Protein AF-A0A661NI11-F1 (afdb_monomer_lite)

pLDDT: mean 79.51, std 11.57, range [39.72, 95.5]

Radius of gyration: 34.15 Å; chains: 1; bounding box: 56×24×124 Å

Sequence (179 aa):
FARHGADPEDRAFLAAALEARLGRAADGLAARLMPRVRALLAEGAELIGVERSELQRRVRAAVMEPLSLYVGYQRGVLHGGALRRFFENVLPSVELEVEKLAQALRTVRVDPVAELRSALEDSLRELLATFDEERSQNAIEARAALESTASTVFGPLRALRAVLAEAVPVPVVVGPPIA

Structure (mmCIF, N/CA/C/O backbone):
data_AF-A0A661NI11-F1
#
_entry.id   AF-A0A661NI11-F1
#
loop_
_atom_site.group_PDB
_atom_site.id
_atom_site.type_symbol
_atom_site.label_atom_id
_atom_site.label_alt_id
_atom_site.label_comp_id
_atom_site.label_asym_id
_atom_site.label_entity_id
_atom_site.label_seq_id
_atom_site.pdbx_PDB_ins_code
_atom_site.Cartn_x
_atom_site.Cartn_y
_atom_site.Cartn_z
_atom_site.occupancy
_atom_site.B_iso_or_equiv
_atom_site.auth_seq_id
_atom_site.auth_comp_id
_atom_site.auth_asym_id
_atom_site.auth_atom_id
_atom_site.pdbx_PDB_model_num
ATOM 1 N N . PHE A 1 1 ? 18.672 0.165 -37.526 1.00 46.72 1 PHE A N 1
ATOM 2 C CA . PHE A 1 1 ? 18.938 0.562 -36.127 1.00 46.72 1 PHE A CA 1
ATOM 3 C C . PHE A 1 1 ? 20.372 1.049 -35.879 1.00 46.72 1 PHE A C 1
ATOM 5 O O . PHE A 1 1 ? 20.513 2.093 -35.272 1.00 46.72 1 PHE A O 1
ATOM 12 N N . ALA A 1 2 ? 21.437 0.414 -36.393 1.00 39.72 2 ALA A N 1
ATOM 13 C CA . ALA A 1 2 ? 22.830 0.783 -36.054 1.00 39.72 2 ALA A CA 1
ATOM 14 C C . ALA A 1 2 ? 23.438 2.046 -36.733 1.00 39.72 2 ALA A C 1
ATOM 16 O O . ALA A 1 2 ? 24.606 2.347 -36.513 1.00 39.72 2 ALA A O 1
ATOM 17 N N . ARG A 1 3 ? 22.694 2.793 -37.567 1.00 45.75 3 ARG A N 1
ATOM 18 C CA . ARG A 1 3 ? 23.175 4.039 -38.222 1.00 45.75 3 ARG A CA 1
ATOM 19 C C . ARG A 1 3 ? 22.280 5.265 -38.011 1.00 45.75 3 ARG A C 1
ATOM 21 O O . ARG A 1 3 ? 22.632 6.351 -38.458 1.00 45.75 3 ARG A O 1
ATOM 28 N N . HIS A 1 4 ? 21.153 5.109 -37.324 1.00 47.47 4 HIS A N 1
ATOM 29 C CA . HIS A 1 4 ? 20.241 6.205 -37.017 1.00 47.47 4 HIS A CA 1
ATOM 30 C C . HIS A 1 4 ? 20.275 6.407 -35.508 1.00 47.47 4 HIS A C 1
ATOM 32 O O . HIS A 1 4 ? 19.886 5.511 -34.761 1.00 47.47 4 HIS A O 1
ATOM 38 N N . GLY A 1 5 ? 20.815 7.545 -35.064 1.00 52.06 5 GLY A N 1
ATOM 39 C CA . GLY A 1 5 ? 20.662 7.978 -33.679 1.00 52.06 5 GLY A CA 1
ATOM 40 C C . GLY A 1 5 ? 19.179 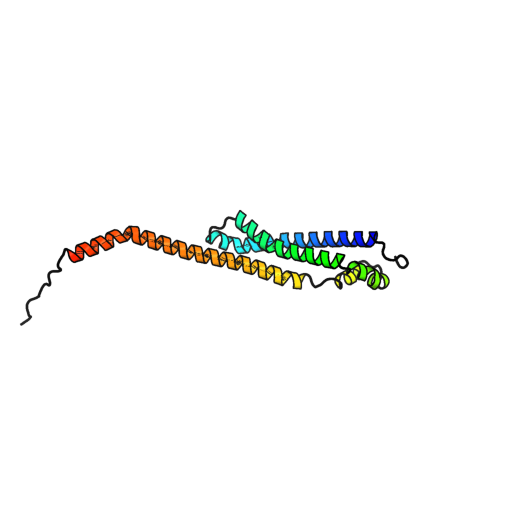7.937 -33.326 1.00 52.06 5 GLY A C 1
ATOM 41 O O . GLY A 1 5 ? 18.355 8.321 -34.150 1.00 52.06 5 GLY A O 1
ATOM 42 N N . ALA A 1 6 ? 18.864 7.390 -32.155 1.00 58.00 6 ALA A N 1
ATOM 43 C CA . ALA A 1 6 ? 17.502 7.085 -31.746 1.00 58.00 6 ALA A CA 1
ATOM 44 C C . ALA A 1 6 ? 16.548 8.247 -32.014 1.00 58.00 6 ALA A C 1
ATOM 46 O O . ALA A 1 6 ? 16.671 9.316 -31.399 1.00 58.00 6 ALA A O 1
ATOM 47 N N . ASP A 1 7 ? 15.608 8.011 -32.925 1.00 74.12 7 ASP A N 1
ATOM 48 C CA . ASP A 1 7 ? 14.568 8.967 -33.244 1.00 74.12 7 ASP A CA 1
ATOM 49 C C . ASP A 1 7 ? 13.863 9.367 -31.929 1.00 74.12 7 ASP A C 1
ATOM 51 O O . ASP A 1 7 ? 13.601 8.510 -31.069 1.00 74.12 7 ASP A O 1
ATOM 55 N N . PRO A 1 8 ? 13.632 10.666 -31.667 1.00 77.44 8 PRO A N 1
ATOM 56 C CA . PRO A 1 8 ? 12.716 11.100 -30.618 1.00 77.44 8 PRO A CA 1
ATOM 57 C C . PRO A 1 8 ? 11.418 10.276 -30.552 1.00 77.44 8 PRO A C 1
ATOM 59 O O . PRO A 1 8 ? 10.961 9.982 -29.445 1.00 77.44 8 PRO A O 1
ATOM 62 N N . GLU A 1 9 ? 10.876 9.852 -31.696 1.00 81.88 9 GLU A N 1
ATOM 63 C CA . GLU A 1 9 ? 9.661 9.034 -31.777 1.00 81.88 9 GLU A CA 1
ATOM 64 C C . GLU A 1 9 ? 9.851 7.622 -31.200 1.00 81.88 9 GLU A C 1
ATOM 66 O O . GLU A 1 9 ? 9.042 7.183 -30.381 1.00 81.88 9 GLU A O 1
ATOM 71 N N . ASP A 1 10 ? 10.958 6.941 -31.514 1.00 80.69 10 ASP A N 1
ATOM 72 C CA . ASP A 1 10 ? 11.276 5.610 -30.971 1.00 80.69 10 ASP A CA 1
ATOM 73 C C . ASP A 1 10 ? 11.427 5.643 -29.442 1.00 80.69 10 ASP A C 1
ATOM 75 O O . ASP A 1 10 ? 10.992 4.738 -28.718 1.00 80.69 10 ASP A O 1
ATOM 79 N N . ARG A 1 11 ? 12.028 6.722 -28.927 1.00 80.69 11 ARG A N 1
ATOM 80 C CA . ARG A 1 11 ? 12.188 6.943 -27.483 1.00 80.69 11 ARG A CA 1
ATOM 81 C C . ARG A 1 11 ? 10.850 7.185 -26.800 1.00 80.69 11 ARG A C 1
ATOM 83 O O . ARG A 1 11 ? 10.607 6.609 -25.739 1.00 80.69 11 ARG A O 1
ATOM 90 N N . ALA A 1 12 ? 9.991 8.004 -27.403 1.00 83.31 12 ALA A N 1
ATOM 91 C CA . ALA A 1 12 ? 8.650 8.271 -26.896 1.00 83.31 12 ALA A CA 1
ATOM 92 C C . ALA A 1 12 ? 7.785 7.001 -26.904 1.00 83.31 12 ALA A C 1
ATOM 94 O O . ALA A 1 12 ? 7.112 6.706 -25.914 1.00 83.31 12 ALA A O 1
ATOM 95 N N . PHE A 1 13 ? 7.866 6.204 -27.972 1.00 85.38 13 PHE A N 1
ATOM 96 C CA . PHE A 1 13 ? 7.167 4.928 -28.075 1.00 85.38 13 PHE A CA 1
ATOM 97 C C . PHE A 1 13 ? 7.610 3.946 -26.983 1.00 85.38 13 PHE A C 1
ATOM 99 O O . PHE A 1 13 ? 6.771 3.400 -26.259 1.00 85.38 13 PHE A O 1
ATOM 106 N N . LEU A 1 14 ? 8.923 3.749 -26.808 1.00 83.44 14 LEU A N 1
ATOM 107 C CA . LEU A 1 14 ? 9.435 2.846 -25.778 1.00 83.44 14 LEU A CA 1
ATOM 108 C C . LEU A 1 14 ? 9.076 3.337 -24.369 1.00 83.44 14 LEU A C 1
ATOM 110 O O . LEU A 1 14 ? 8.707 2.522 -23.522 1.00 83.44 14 LEU A O 1
ATOM 114 N N . ALA A 1 15 ? 9.124 4.650 -24.119 1.00 83.62 15 ALA A N 1
ATOM 115 C CA . ALA A 1 15 ? 8.664 5.234 -22.861 1.00 83.62 15 ALA A CA 1
ATOM 116 C C . ALA A 1 15 ? 7.202 4.860 -22.586 1.00 83.62 15 ALA A C 1
ATOM 118 O O . ALA A 1 15 ? 6.915 4.250 -21.557 1.00 83.62 15 ALA A O 1
ATOM 119 N N . ALA A 1 16 ? 6.299 5.127 -23.532 1.00 87.06 16 ALA A N 1
ATOM 120 C CA . ALA A 1 16 ? 4.875 4.830 -23.392 1.00 87.06 16 ALA A CA 1
ATOM 121 C C . ALA A 1 16 ? 4.608 3.331 -23.163 1.00 87.06 16 ALA A C 1
ATOM 123 O O . ALA A 1 16 ? 3.825 2.960 -22.285 1.00 87.06 16 ALA A O 1
ATOM 124 N N . ALA A 1 17 ? 5.298 2.450 -23.893 1.00 86.44 17 ALA A N 1
ATOM 125 C CA . ALA A 1 17 ? 5.163 1.004 -23.725 1.00 86.44 17 ALA A CA 1
ATOM 126 C C . ALA A 1 17 ? 5.620 0.534 -22.331 1.00 86.44 17 ALA A C 1
ATOM 128 O O . ALA A 1 17 ? 4.967 -0.306 -21.698 1.00 86.44 17 ALA A O 1
ATOM 129 N N . LEU A 1 18 ? 6.731 1.082 -21.832 1.00 84.44 18 LEU A N 1
ATOM 130 C CA . LEU A 1 18 ? 7.261 0.766 -20.508 1.00 84.44 18 LEU A CA 1
ATOM 131 C C . LEU A 1 18 ? 6.386 1.327 -19.385 1.00 84.44 18 LEU A C 1
ATOM 133 O O . LEU A 1 18 ? 6.187 0.628 -18.391 1.00 84.44 18 LEU A O 1
ATOM 137 N N . GLU A 1 19 ? 5.832 2.529 -19.546 1.00 86.81 19 GLU A N 1
ATOM 138 C CA . GLU A 1 19 ? 4.857 3.108 -18.617 1.00 86.81 19 GLU A CA 1
ATOM 139 C C . GLU A 1 19 ? 3.582 2.261 -18.548 1.00 86.81 19 GLU A C 1
ATOM 141 O O . GLU A 1 19 ? 3.153 1.874 -17.461 1.00 86.81 19 GLU A O 1
ATOM 146 N N . ALA A 1 20 ? 3.021 1.875 -19.697 1.00 87.38 20 ALA A N 1
ATOM 147 C CA . ALA A 1 20 ? 1.831 1.028 -19.754 1.00 87.38 20 ALA A CA 1
ATOM 148 C C . ALA A 1 20 ? 2.070 -0.360 -19.137 1.00 87.38 20 ALA A C 1
ATOM 150 O O . ALA A 1 20 ? 1.174 -0.966 -18.545 1.00 87.38 20 ALA A O 1
ATOM 151 N N . ARG A 1 21 ? 3.283 -0.905 -19.278 1.00 85.94 21 ARG A N 1
ATOM 152 C CA . ARG A 1 21 ? 3.666 -2.160 -18.622 1.00 85.94 21 ARG A CA 1
ATOM 153 C C . ARG A 1 21 ? 3.826 -1.985 -17.109 1.00 85.94 21 ARG A C 1
ATOM 155 O O . ARG A 1 21 ? 3.396 -2.868 -16.372 1.00 85.94 21 ARG A O 1
ATOM 162 N N . LEU A 1 22 ? 4.429 -0.885 -16.658 1.00 84.38 22 LEU A N 1
ATOM 163 C CA . LEU A 1 22 ? 4.570 -0.551 -15.236 1.00 84.38 22 LEU A CA 1
ATOM 164 C C . LEU A 1 22 ? 3.204 -0.409 -14.561 1.00 84.38 22 LEU A C 1
ATOM 166 O O . LEU A 1 22 ? 2.982 -1.052 -13.539 1.00 84.38 22 LEU A O 1
ATOM 170 N N . GLY A 1 23 ? 2.283 0.342 -15.173 1.00 86.25 23 GLY A N 1
ATOM 171 C CA . GLY A 1 23 ? 0.912 0.488 -14.680 1.00 86.25 23 GLY A CA 1
ATOM 172 C C . GLY A 1 23 ? 0.219 -0.865 -14.523 1.00 86.25 23 GLY A C 1
ATOM 173 O O . GLY A 1 23 ? -0.195 -1.222 -13.428 1.00 86.25 23 GLY A O 1
ATOM 174 N N . ARG A 1 24 ? 0.237 -1.702 -15.571 1.00 87.69 24 ARG A N 1
ATOM 175 C CA . ARG A 1 24 ? -0.351 -3.054 -15.512 1.00 87.69 24 ARG A CA 1
ATOM 176 C C . ARG A 1 24 ? 0.273 -3.950 -14.441 1.00 87.69 24 ARG A C 1
ATOM 178 O O . ARG A 1 24 ? -0.424 -4.763 -13.839 1.00 87.69 24 ARG A O 1
ATOM 185 N N . ALA A 1 25 ? 1.581 -3.844 -14.217 1.00 83.50 25 ALA A N 1
ATOM 186 C CA . ALA A 1 25 ? 2.251 -4.608 -13.170 1.00 83.50 25 ALA A CA 1
ATOM 187 C C . ALA A 1 25 ? 1.825 -4.144 -11.768 1.00 83.50 25 ALA A C 1
ATOM 189 O O . ALA A 1 25 ? 1.569 -4.990 -10.909 1.00 83.50 25 ALA A O 1
ATOM 190 N N . ALA A 1 26 ? 1.708 -2.829 -11.554 1.00 86.00 26 ALA A N 1
ATOM 191 C CA . ALA A 1 26 ? 1.209 -2.250 -10.310 1.00 86.00 26 ALA A CA 1
ATOM 192 C C . ALA A 1 26 ? -0.250 -2.661 -10.052 1.00 86.00 26 ALA A C 1
ATOM 194 O O . ALA A 1 26 ? -0.553 -3.174 -8.975 1.00 86.00 26 ALA A O 1
ATOM 195 N N . ASP A 1 27 ? -1.116 -2.563 -11.062 1.00 89.25 27 ASP A N 1
ATOM 196 C CA . ASP A 1 27 ? -2.517 -2.993 -10.982 1.00 89.25 27 ASP A CA 1
ATOM 197 C C . ASP A 1 27 ? -2.632 -4.489 -10.659 1.00 89.25 27 ASP A C 1
ATOM 199 O O . ASP A 1 27 ? -3.393 -4.896 -9.780 1.00 89.25 27 ASP A O 1
ATOM 203 N N . GLY A 1 28 ? -1.829 -5.328 -11.321 1.00 87.00 28 GLY A N 1
ATOM 204 C CA . GLY A 1 28 ? -1.780 -6.767 -11.056 1.00 87.00 28 GLY A CA 1
ATOM 205 C C . GLY A 1 28 ? -1.244 -7.115 -9.662 1.00 87.00 28 GLY A C 1
ATOM 206 O O . GLY A 1 28 ? -1.601 -8.152 -9.095 1.00 87.00 28 GLY A O 1
ATOM 207 N N . LEU A 1 29 ? -0.388 -6.275 -9.079 1.00 85.88 29 LEU A N 1
ATOM 208 C CA . LEU A 1 29 ? 0.062 -6.441 -7.700 1.00 85.88 29 LEU A CA 1
ATOM 209 C C . LEU A 1 29 ? -1.025 -6.010 -6.709 1.00 85.88 29 LEU A C 1
ATOM 211 O O . LEU A 1 29 ? -1.355 -6.791 -5.815 1.00 85.88 29 LEU A O 1
ATOM 215 N N . ALA A 1 30 ? -1.639 -4.844 -6.916 1.00 88.50 30 ALA A N 1
ATOM 216 C CA . ALA A 1 30 ? -2.778 -4.357 -6.140 1.00 88.50 30 ALA A CA 1
ATOM 217 C C . ALA A 1 30 ? -3.918 -5.385 -6.100 1.00 88.50 30 ALA A C 1
ATOM 219 O O . ALA A 1 30 ? -4.377 -5.762 -5.019 1.00 88.50 30 ALA A O 1
ATOM 220 N N . ALA A 1 31 ? -4.306 -5.918 -7.262 1.00 90.44 31 ALA A N 1
ATOM 221 C CA . ALA A 1 31 ? -5.365 -6.916 -7.390 1.00 90.44 31 ALA A CA 1
ATOM 222 C C . ALA A 1 31 ? -5.085 -8.206 -6.598 1.00 90.44 31 ALA A C 1
ATOM 224 O O . ALA A 1 31 ? -6.022 -8.874 -6.164 1.00 90.44 31 ALA A O 1
ATOM 225 N N . ARG A 1 32 ? -3.810 -8.558 -6.378 1.00 90.56 32 ARG A N 1
ATOM 226 C CA . ARG A 1 32 ? -3.410 -9.724 -5.572 1.00 90.56 32 ARG A CA 1
ATOM 227 C C . ARG A 1 32 ? -3.284 -9.406 -4.083 1.00 90.56 32 ARG A C 1
ATOM 229 O O . ARG A 1 32 ? -3.650 -10.244 -3.262 1.00 90.56 32 ARG A O 1
ATOM 236 N N . LEU A 1 33 ? -2.752 -8.236 -3.728 1.00 86.94 33 LEU A N 1
ATOM 237 C CA . LEU A 1 33 ? -2.487 -7.856 -2.337 1.00 86.94 33 LEU A CA 1
ATOM 238 C C . LEU A 1 33 ? -3.754 -7.436 -1.594 1.00 86.94 33 LEU A C 1
ATOM 240 O O . LEU A 1 33 ? -4.014 -7.949 -0.509 1.00 86.94 33 LEU A O 1
ATOM 244 N N . MET A 1 34 ? -4.575 -6.567 -2.184 1.00 90.88 34 MET A N 1
ATOM 245 C CA . MET A 1 34 ? -5.778 -6.037 -1.534 1.00 90.88 34 MET A CA 1
ATOM 246 C C . MET A 1 34 ? -6.723 -7.115 -0.981 1.00 90.88 34 MET A C 1
ATOM 248 O O . MET A 1 34 ? -7.095 -7.012 0.189 1.00 90.88 34 MET A O 1
ATOM 252 N N . PRO A 1 35 ? -7.126 -8.159 -1.740 1.00 90.50 35 PRO A N 1
ATOM 253 C CA . PRO A 1 35 ? -8.020 -9.177 -1.196 1.00 90.50 35 PRO A CA 1
ATOM 254 C C . PRO A 1 35 ? -7.378 -9.975 -0.057 1.00 90.50 35 PRO A C 1
ATOM 256 O O . PRO A 1 35 ? -8.093 -10.356 0.865 1.00 90.50 35 PRO A O 1
ATOM 259 N N . ARG A 1 36 ? -6.055 -10.193 -0.090 1.00 87.94 36 ARG A N 1
ATOM 260 C CA . ARG A 1 36 ? -5.322 -10.901 0.971 1.00 87.94 36 ARG A CA 1
ATOM 261 C C . ARG A 1 36 ? -5.259 -10.078 2.251 1.00 87.94 36 ARG A C 1
ATOM 263 O O . ARG A 1 36 ? -5.644 -10.578 3.298 1.00 87.94 36 ARG A O 1
ATOM 270 N N . VAL A 1 37 ? -4.843 -8.816 2.152 1.00 86.12 37 VAL A N 1
ATOM 271 C CA . VAL A 1 37 ? -4.783 -7.896 3.299 1.00 86.12 37 VAL A CA 1
ATOM 272 C C . VAL A 1 37 ? -6.173 -7.724 3.904 1.00 86.12 37 VAL A C 1
ATOM 274 O O . VAL A 1 37 ? -6.346 -7.877 5.106 1.00 86.12 37 VAL A O 1
ATOM 277 N N . ARG A 1 38 ? -7.198 -7.511 3.072 1.00 90.19 38 ARG A N 1
ATOM 278 C CA . ARG A 1 38 ? -8.582 -7.409 3.546 1.00 90.19 38 ARG A CA 1
ATOM 279 C C . ARG A 1 38 ? -9.042 -8.668 4.279 1.00 90.19 38 ARG A C 1
ATOM 281 O O . ARG A 1 38 ? -9.718 -8.544 5.287 1.00 90.19 38 ARG A O 1
ATOM 288 N N . ALA A 1 39 ? -8.719 -9.857 3.768 1.00 84.75 39 ALA A N 1
ATOM 289 C CA . ALA A 1 39 ? -9.097 -11.108 4.422 1.00 84.75 39 ALA A CA 1
ATOM 290 C C . ALA A 1 39 ? -8.419 -11.266 5.791 1.00 84.75 39 ALA A C 1
ATOM 292 O O . ALA A 1 39 ? -9.078 -11.682 6.735 1.00 84.75 39 ALA A O 1
ATOM 293 N N . LEU A 1 40 ? -7.143 -10.882 5.908 1.00 87.81 40 LEU A N 1
ATOM 294 C CA . LEU A 1 40 ? -6.401 -10.923 7.172 1.00 87.81 40 LEU A CA 1
ATOM 295 C C . LEU A 1 40 ? -6.948 -9.941 8.216 1.00 87.81 40 LEU A C 1
ATOM 297 O O . LEU A 1 40 ? -6.928 -10.241 9.402 1.00 87.81 40 LEU A O 1
ATOM 301 N N . LEU A 1 41 ? -7.437 -8.780 7.777 1.00 87.12 41 LEU A N 1
ATOM 302 C CA . LEU A 1 41 ? -7.941 -7.730 8.666 1.00 87.12 41 LEU A CA 1
ATOM 303 C C . LEU A 1 41 ? -9.445 -7.829 8.955 1.00 87.12 41 LEU A C 1
ATOM 305 O O . LEU A 1 41 ? -9.939 -7.087 9.795 1.00 87.12 41 LEU A O 1
ATOM 309 N N . ALA A 1 42 ? -10.183 -8.704 8.264 1.00 85.81 42 ALA A N 1
ATOM 310 C CA . ALA A 1 42 ? -11.646 -8.732 8.315 1.00 85.81 42 ALA A CA 1
ATOM 311 C C . ALA A 1 42 ? -12.192 -8.979 9.728 1.00 85.81 42 ALA A C 1
ATOM 313 O O . ALA A 1 42 ? -13.042 -8.224 10.188 1.00 85.81 42 ALA A O 1
ATOM 314 N N . GLU A 1 43 ? -11.673 -9.997 10.415 1.00 82.19 43 GLU A N 1
ATOM 315 C CA . GLU A 1 43 ? -12.106 -10.355 11.771 1.00 82.19 43 GLU A CA 1
ATOM 316 C C . GLU A 1 43 ? -11.757 -9.251 12.779 1.00 82.19 43 GLU A C 1
ATOM 318 O O . GLU A 1 43 ? -12.597 -8.831 13.571 1.00 82.19 43 GLU A O 1
ATOM 323 N N . GLY A 1 44 ? -10.534 -8.714 12.703 1.00 82.19 44 GLY A N 1
ATOM 324 C CA . GLY A 1 44 ? -10.097 -7.616 13.567 1.00 82.19 44 GLY A CA 1
ATOM 325 C C . GLY A 1 44 ? -10.936 -6.353 13.381 1.00 82.19 44 GLY A C 1
ATOM 326 O O . GLY A 1 44 ? -11.326 -5.740 14.370 1.00 82.19 44 GLY A O 1
ATOM 327 N N . ALA A 1 45 ? -11.261 -6.008 12.132 1.00 87.00 45 ALA A N 1
ATOM 328 C CA . ALA A 1 45 ? -12.110 -4.872 11.788 1.00 87.00 45 ALA A CA 1
ATOM 329 C C . ALA A 1 45 ? -13.550 -5.039 12.302 1.00 87.00 45 ALA A C 1
ATOM 331 O O . ALA A 1 45 ? -14.132 -4.086 12.815 1.00 87.00 45 ALA A O 1
ATOM 332 N N . GLU A 1 46 ? -14.115 -6.246 12.217 1.00 87.31 46 GLU A N 1
ATOM 333 C CA . GLU A 1 46 ? -15.455 -6.537 12.737 1.00 87.31 46 GLU A CA 1
ATOM 334 C C . GLU A 1 46 ? -15.522 -6.358 14.261 1.00 87.31 46 GLU A C 1
ATOM 336 O O . GLU A 1 46 ? -16.446 -5.721 14.768 1.00 87.31 46 GLU A O 1
ATOM 341 N N . LEU A 1 47 ? -14.502 -6.823 14.991 1.00 82.81 47 LEU A N 1
ATOM 342 C CA . LEU A 1 47 ? -14.423 -6.699 16.453 1.00 82.81 47 LEU A CA 1
ATOM 343 C C . LEU A 1 47 ? -14.394 -5.249 16.956 1.00 82.81 47 LEU A C 1
ATOM 345 O O . LEU A 1 47 ? -14.788 -4.987 18.091 1.00 82.81 47 LEU A O 1
ATOM 349 N N . ILE A 1 48 ? -13.919 -4.315 16.134 1.00 85.88 48 ILE A N 1
ATOM 350 C CA . ILE A 1 48 ? -13.856 -2.881 16.454 1.00 85.88 48 ILE A CA 1
ATOM 351 C C . ILE A 1 48 ? -14.959 -2.069 15.761 1.00 85.88 48 ILE A C 1
ATOM 353 O O . ILE A 1 48 ? -14.934 -0.843 15.809 1.00 85.88 48 ILE A O 1
ATOM 357 N N . GLY A 1 49 ? -15.930 -2.735 15.126 1.00 86.69 49 GLY A N 1
ATOM 358 C CA . GLY A 1 49 ? -17.085 -2.086 14.501 1.00 86.69 49 GLY A CA 1
ATOM 359 C C . GLY A 1 49 ? -16.786 -1.367 13.183 1.00 86.69 49 GLY A C 1
ATOM 360 O O . GLY A 1 49 ? -17.561 -0.507 12.768 1.00 86.69 49 GLY A O 1
ATOM 361 N N . VAL A 1 50 ? -15.682 -1.692 12.507 1.00 88.88 50 VAL A N 1
ATOM 362 C CA . VAL A 1 50 ? -15.335 -1.096 11.212 1.00 88.88 50 VAL A CA 1
ATOM 363 C C . VAL A 1 50 ? -16.096 -1.803 10.094 1.00 88.88 50 VAL A C 1
ATOM 365 O O . VAL A 1 50 ? -15.944 -3.003 9.860 1.00 88.88 50 VAL A O 1
ATOM 368 N N . GLU A 1 51 ? -16.899 -1.039 9.353 1.00 93.00 51 GLU A N 1
ATOM 369 C CA . GLU A 1 51 ? -17.657 -1.574 8.225 1.00 93.00 51 GLU A CA 1
ATOM 370 C C . GLU A 1 51 ? -16.754 -2.095 7.098 1.00 93.00 51 GLU A C 1
ATOM 372 O O . GLU A 1 51 ? -15.674 -1.576 6.806 1.00 93.00 51 GLU A O 1
ATOM 377 N N . ARG A 1 52 ? -17.247 -3.097 6.363 1.00 90.56 52 ARG A N 1
ATOM 378 C CA . ARG A 1 52 ? -16.518 -3.724 5.249 1.00 90.56 52 ARG A CA 1
ATOM 379 C C . ARG A 1 52 ? -16.126 -2.737 4.140 1.00 90.56 52 ARG A C 1
ATOM 381 O O . ARG A 1 52 ? -15.067 -2.893 3.527 1.00 90.56 52 ARG A O 1
ATOM 388 N N . SER A 1 53 ? -16.987 -1.764 3.852 1.00 93.38 53 SER A N 1
ATOM 389 C CA . SER A 1 53 ? -16.759 -0.685 2.880 1.00 93.38 53 SER A CA 1
ATOM 390 C C . SER A 1 53 ? -15.592 0.212 3.308 1.00 93.38 53 SER A C 1
ATOM 392 O O . SER A 1 53 ? -14.725 0.542 2.495 1.00 93.38 53 SER A O 1
ATOM 394 N N . GLU A 1 54 ? -15.533 0.532 4.598 1.00 94.00 54 GLU A N 1
ATOM 395 C CA . GLU A 1 54 ? -14.494 1.351 5.208 1.00 94.00 54 GLU A CA 1
ATOM 396 C C . GLU A 1 54 ? -13.156 0.610 5.270 1.00 94.00 54 GLU A C 1
ATOM 398 O O . GLU A 1 54 ? -12.138 1.136 4.816 1.00 94.00 54 GLU A O 1
ATOM 403 N N . LEU A 1 55 ? -13.163 -0.659 5.695 1.00 91.12 55 LEU A N 1
ATOM 404 C CA . LEU A 1 55 ? -11.987 -1.528 5.621 1.00 91.12 55 LEU A CA 1
ATOM 405 C C . LEU A 1 55 ? -11.434 -1.578 4.189 1.00 91.12 55 LEU A C 1
ATOM 407 O O . LEU A 1 55 ? -10.233 -1.426 3.971 1.00 91.12 55 LEU A O 1
ATOM 411 N N . GLN A 1 56 ? -12.303 -1.748 3.188 1.00 94.25 56 GLN A N 1
ATOM 412 C CA . GLN A 1 56 ? -11.888 -1.749 1.787 1.00 94.25 56 GLN A CA 1
ATOM 413 C C . GLN A 1 56 ? -11.246 -0.420 1.367 1.00 94.25 56 GLN A C 1
ATOM 415 O O . GLN A 1 56 ? -10.257 -0.439 0.631 1.00 94.25 56 GLN A O 1
ATOM 420 N N . ARG A 1 57 ? -11.784 0.719 1.811 1.00 95.50 57 ARG A N 1
ATOM 421 C CA . ARG A 1 57 ? -11.233 2.047 1.513 1.00 95.50 57 ARG A CA 1
ATOM 422 C C . ARG A 1 57 ? -9.835 2.217 2.108 1.00 95.50 57 ARG A C 1
ATOM 424 O O . ARG A 1 57 ? -8.922 2.606 1.381 1.00 95.50 57 ARG A O 1
ATOM 431 N N . ARG A 1 58 ? -9.655 1.864 3.383 1.00 93.44 58 ARG A N 1
ATOM 432 C CA . ARG A 1 58 ? -8.373 1.975 4.097 1.00 93.44 58 ARG A CA 1
ATOM 433 C C . ARG A 1 58 ? -7.305 1.039 3.530 1.00 93.44 58 ARG A C 1
ATOM 435 O O . ARG A 1 58 ? -6.211 1.488 3.203 1.00 93.44 58 ARG A O 1
ATOM 442 N N . VAL A 1 59 ? -7.648 -0.231 3.291 1.00 91.38 59 VAL A N 1
ATOM 443 C CA . VAL A 1 59 ? -6.750 -1.198 2.626 1.00 91.38 59 VAL A CA 1
ATOM 444 C C . VAL A 1 59 ? -6.360 -0.713 1.233 1.00 91.38 59 VAL A C 1
ATOM 446 O O . VAL A 1 59 ? -5.204 -0.834 0.831 1.00 91.38 59 VAL A O 1
ATOM 449 N N . ARG A 1 60 ? -7.309 -0.148 0.476 1.00 94.19 60 ARG A N 1
ATOM 450 C CA . ARG A 1 60 ? -7.011 0.407 -0.844 1.00 94.19 60 ARG A CA 1
ATOM 451 C C . ARG A 1 60 ? -6.021 1.564 -0.750 1.00 94.19 60 ARG A C 1
ATOM 453 O O . ARG A 1 60 ? -5.097 1.581 -1.554 1.00 94.19 60 ARG A O 1
ATOM 460 N N . ALA A 1 61 ? -6.203 2.497 0.182 1.00 92.25 61 ALA A N 1
ATOM 461 C CA . ALA A 1 61 ? -5.285 3.619 0.369 1.00 92.25 61 ALA A CA 1
ATOM 462 C C . ALA A 1 61 ? -3.868 3.123 0.702 1.00 92.25 61 ALA A C 1
ATOM 464 O O . ALA A 1 61 ? -2.941 3.404 -0.055 1.00 92.25 61 ALA A O 1
ATOM 465 N N . ALA A 1 62 ? -3.742 2.262 1.718 1.00 88.31 62 ALA A N 1
ATOM 466 C CA . ALA A 1 62 ? -2.461 1.721 2.180 1.00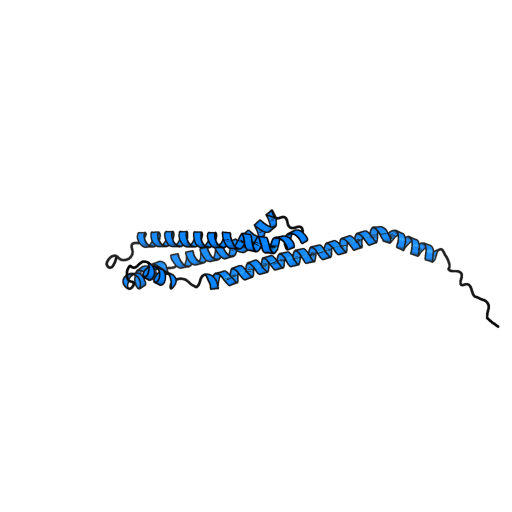 88.31 62 ALA A CA 1
ATOM 467 C C . ALA A 1 62 ? -1.684 0.941 1.102 1.00 88.31 62 ALA A C 1
ATOM 469 O O . ALA A 1 62 ? -0.460 0.894 1.124 1.00 88.31 62 ALA A O 1
ATOM 470 N N . VAL A 1 63 ? -2.381 0.316 0.145 1.00 89.62 63 VAL A N 1
ATOM 471 C CA . VAL A 1 63 ? -1.740 -0.419 -0.958 1.00 89.62 63 VAL A CA 1
ATOM 472 C C . VAL A 1 63 ? -1.478 0.477 -2.172 1.00 89.62 63 VAL A C 1
ATOM 474 O O . VAL A 1 63 ? -0.427 0.366 -2.804 1.00 89.62 63 VAL A O 1
ATOM 477 N N . MET A 1 64 ? -2.426 1.342 -2.545 1.00 92.19 64 MET A N 1
ATOM 478 C CA . MET A 1 64 ? -2.321 2.137 -3.774 1.00 92.19 64 MET A CA 1
ATOM 479 C C . MET A 1 64 ? -1.337 3.289 -3.660 1.00 92.19 64 MET A C 1
ATOM 481 O O . MET A 1 64 ? -0.753 3.661 -4.676 1.00 92.19 64 MET A O 1
ATOM 485 N N . GLU A 1 65 ? -1.157 3.866 -2.478 1.00 90.88 65 GLU A N 1
ATOM 486 C CA . GLU A 1 65 ? -0.263 5.006 -2.295 1.00 90.88 65 GLU A CA 1
ATOM 487 C C . GLU A 1 65 ? 1.210 4.636 -2.562 1.00 90.88 65 GLU A C 1
ATOM 489 O O . GLU A 1 65 ? 1.786 5.214 -3.492 1.00 90.88 65 GLU A O 1
ATOM 494 N N . PRO A 1 66 ? 1.798 3.603 -1.919 1.00 88.50 66 PRO A N 1
ATOM 495 C CA . PRO A 1 66 ? 3.151 3.143 -2.243 1.00 88.50 66 PRO A CA 1
ATOM 496 C C . PRO A 1 66 ? 3.323 2.755 -3.716 1.00 88.50 66 PRO A C 1
ATOM 498 O O . PRO A 1 66 ? 4.332 3.078 -4.346 1.00 88.50 66 PRO A O 1
ATOM 501 N N . LEU A 1 67 ? 2.316 2.095 -4.300 1.00 88.88 67 LEU A N 1
ATOM 502 C CA . LEU A 1 67 ? 2.325 1.716 -5.714 1.00 88.88 67 LEU A CA 1
ATOM 503 C C . LEU A 1 67 ? 2.347 2.935 -6.639 1.00 88.88 67 LEU A C 1
ATOM 505 O O . LEU A 1 67 ? 3.088 2.951 -7.622 1.00 88.88 67 LEU A O 1
ATOM 509 N N . SER A 1 68 ? 1.552 3.956 -6.328 1.00 90.69 68 SER A N 1
ATOM 510 C CA . SER A 1 68 ? 1.458 5.176 -7.130 1.00 90.69 68 SER A CA 1
ATOM 511 C C . SER A 1 68 ? 2.753 5.980 -7.059 1.00 90.69 68 SER A C 1
ATOM 513 O O . SER A 1 68 ? 3.239 6.440 -8.094 1.00 90.69 68 SER A O 1
ATOM 515 N N . LEU A 1 69 ? 3.353 6.085 -5.868 1.00 89.88 69 LEU A N 1
ATOM 516 C CA . LEU A 1 69 ? 4.652 6.728 -5.668 1.00 89.88 69 LEU A CA 1
ATOM 517 C C . LEU A 1 69 ? 5.754 6.017 -6.453 1.00 89.88 69 LEU A C 1
ATOM 519 O O . LEU A 1 69 ? 6.509 6.666 -7.177 1.00 89.88 69 LEU A O 1
ATOM 523 N N . TYR A 1 70 ? 5.802 4.686 -6.389 1.00 87.50 70 TYR A N 1
ATOM 524 C CA . TYR A 1 70 ? 6.772 3.899 -7.146 1.00 87.50 70 TYR A CA 1
ATOM 525 C C . TYR A 1 70 ? 6.602 4.061 -8.659 1.00 87.50 70 TYR A C 1
ATOM 527 O O . TYR A 1 70 ? 7.577 4.290 -9.375 1.00 87.50 70 TYR A O 1
ATOM 535 N N . VAL A 1 71 ? 5.367 3.992 -9.168 1.00 87.38 71 VAL A N 1
ATOM 536 C CA . VAL A 1 71 ? 5.097 4.231 -10.593 1.00 87.38 71 VAL A CA 1
ATOM 537 C C . VAL A 1 71 ? 5.535 5.644 -10.984 1.00 87.38 71 VAL A C 1
ATOM 539 O O . VAL A 1 71 ? 6.212 5.801 -11.998 1.00 87.38 71 VAL A O 1
ATOM 542 N N . GLY A 1 72 ? 5.218 6.660 -10.178 1.00 87.94 72 GLY A N 1
ATOM 543 C CA . GLY A 1 72 ? 5.652 8.041 -10.400 1.00 87.94 72 GLY A CA 1
ATOM 544 C C . GLY A 1 72 ? 7.175 8.186 -10.448 1.00 87.94 72 GLY A C 1
ATOM 545 O O . GLY A 1 72 ? 7.707 8.775 -11.391 1.00 87.94 72 GLY A O 1
ATOM 546 N N . TYR A 1 73 ? 7.882 7.579 -9.494 1.00 87.31 73 TYR A N 1
ATOM 547 C CA . TYR A 1 73 ? 9.343 7.544 -9.459 1.00 87.31 73 TYR A CA 1
ATOM 548 C C . TYR A 1 73 ? 9.927 6.895 -10.720 1.00 87.31 73 TYR A C 1
ATOM 550 O O . TYR A 1 73 ? 10.764 7.493 -11.395 1.00 87.31 73 TYR A O 1
ATOM 558 N N . GLN A 1 74 ? 9.437 5.713 -11.104 1.00 84.81 74 GLN A N 1
ATOM 559 C CA . GLN A 1 74 ? 9.919 5.000 -12.290 1.00 84.81 74 GLN A CA 1
ATOM 560 C C . GLN A 1 74 ? 9.667 5.791 -13.582 1.00 84.81 74 GLN A C 1
ATOM 562 O O . GLN A 1 74 ? 10.522 5.808 -14.468 1.00 84.81 74 GLN A O 1
ATOM 567 N N . ARG A 1 75 ? 8.535 6.497 -13.687 1.00 85.44 75 ARG A N 1
ATOM 568 C CA . ARG A 1 75 ? 8.281 7.434 -14.795 1.00 85.44 75 ARG A CA 1
ATOM 569 C C . ARG A 1 75 ? 9.308 8.562 -14.805 1.00 85.44 75 ARG A C 1
ATOM 571 O O . ARG A 1 75 ? 9.902 8.831 -15.847 1.00 85.44 75 ARG A O 1
ATOM 578 N N . GLY A 1 76 ? 9.576 9.165 -13.648 1.00 85.12 76 GLY A N 1
ATOM 579 C CA . GLY A 1 76 ? 10.616 10.182 -13.489 1.00 85.12 76 GLY A CA 1
ATOM 580 C C . GLY A 1 76 ? 11.996 9.691 -13.932 1.00 85.12 76 GLY A C 1
ATOM 581 O O . GLY A 1 76 ? 12.685 10.392 -14.667 1.00 85.12 76 GLY A O 1
ATOM 582 N N . VAL A 1 77 ? 12.377 8.461 -13.576 1.00 84.38 77 VAL A N 1
ATOM 583 C CA . VAL A 1 77 ? 13.647 7.847 -14.001 1.00 84.38 77 VAL A CA 1
ATOM 584 C C . VAL A 1 77 ? 13.699 7.650 -15.520 1.00 84.38 77 VAL A C 1
ATOM 586 O O . VAL A 1 77 ? 14.707 7.988 -16.147 1.00 84.38 77 VAL A O 1
ATOM 589 N N . LEU A 1 78 ? 12.621 7.141 -16.128 1.00 81.94 78 LEU A N 1
ATOM 590 C CA . LEU A 1 78 ? 12.537 6.921 -17.577 1.00 81.94 78 LEU A CA 1
ATOM 591 C C . LEU A 1 78 ? 12.706 8.230 -18.361 1.00 81.94 78 LEU A C 1
ATOM 593 O O . LEU A 1 78 ? 13.524 8.282 -19.287 1.00 81.94 78 LEU A O 1
ATOM 597 N N . HIS A 1 79 ? 11.991 9.282 -17.951 1.00 80.75 79 HIS A N 1
ATOM 598 C CA . HIS A 1 79 ? 12.053 10.612 -18.573 1.00 80.75 79 HIS A CA 1
ATOM 599 C C . HIS A 1 79 ? 13.325 11.389 -18.208 1.00 80.75 79 HIS A C 1
ATOM 601 O O . HIS A 1 79 ? 13.820 12.172 -19.014 1.00 80.75 79 HIS A O 1
ATOM 607 N N . GLY A 1 80 ? 13.930 11.116 -17.049 1.00 78.81 80 GLY A N 1
ATOM 608 C CA . GLY A 1 80 ? 15.154 11.743 -16.530 1.00 78.81 80 GLY A CA 1
ATOM 609 C C . GLY A 1 80 ? 16.458 11.314 -17.219 1.00 78.81 80 GLY A C 1
ATOM 610 O O . GLY A 1 80 ? 17.547 11.452 -16.661 1.00 78.81 80 GLY A O 1
ATOM 611 N N . GLY A 1 81 ? 16.373 10.763 -18.431 1.00 78.31 81 GLY A N 1
ATOM 612 C CA . GLY A 1 81 ? 17.529 10.427 -19.262 1.00 78.31 81 GLY A CA 1
ATOM 613 C C . GLY A 1 81 ? 17.982 8.970 -19.194 1.00 78.31 81 GLY A C 1
ATOM 614 O O . GLY A 1 81 ? 18.931 8.613 -19.889 1.00 78.31 81 GLY A O 1
ATOM 615 N N . ALA A 1 82 ? 17.307 8.102 -18.435 1.00 79.75 82 ALA A N 1
ATOM 616 C CA . ALA A 1 82 ? 17.599 6.668 -18.446 1.00 79.75 82 ALA A CA 1
ATOM 617 C C . ALA A 1 82 ? 17.376 6.049 -19.838 1.00 79.75 82 ALA A C 1
ATOM 619 O O . ALA A 1 82 ? 18.238 5.327 -20.338 1.00 79.75 82 ALA A O 1
ATOM 620 N N . LEU A 1 83 ? 16.272 6.408 -20.507 1.00 79.56 83 LEU A N 1
ATOM 621 C CA . LEU A 1 83 ? 15.999 5.976 -21.882 1.00 79.56 83 LEU A CA 1
ATOM 622 C C . LEU A 1 83 ? 17.013 6.540 -22.871 1.00 79.56 83 LEU A C 1
ATOM 624 O O . LEU A 1 83 ? 17.521 5.812 -23.716 1.00 79.56 83 LEU A O 1
ATOM 628 N N . ARG A 1 84 ? 17.365 7.820 -22.731 1.00 81.25 84 ARG A N 1
ATOM 629 C CA . ARG A 1 84 ? 18.409 8.435 -23.553 1.00 81.25 84 ARG A CA 1
ATOM 630 C C . ARG A 1 84 ? 19.725 7.655 -23.443 1.00 81.25 84 ARG A C 1
ATOM 632 O O . ARG A 1 84 ? 20.261 7.244 -24.464 1.00 81.25 84 ARG A O 1
ATOM 639 N N . ARG A 1 85 ? 20.184 7.367 -22.219 1.00 81.56 85 ARG A N 1
ATOM 640 C CA . ARG A 1 85 ? 21.397 6.571 -21.973 1.00 81.56 85 ARG A CA 1
ATOM 641 C C . ARG A 1 85 ? 21.296 5.155 -22.538 1.00 81.56 85 ARG A C 1
ATOM 643 O O . ARG A 1 85 ? 22.294 4.653 -23.043 1.00 81.56 85 ARG A O 1
ATOM 650 N N . PHE A 1 86 ? 20.125 4.520 -22.470 1.00 81.31 86 PHE A N 1
ATOM 651 C CA . PHE A 1 86 ? 19.906 3.205 -23.072 1.00 81.31 86 PHE A CA 1
ATOM 652 C C . PHE A 1 86 ? 20.118 3.248 -24.590 1.00 81.31 86 PHE A C 1
ATOM 654 O O . PHE A 1 86 ? 20.908 2.476 -25.120 1.00 81.31 86 PHE A O 1
ATOM 661 N N . PHE A 1 87 ? 19.473 4.182 -25.284 1.00 80.25 87 PHE A N 1
ATOM 662 C CA . PHE A 1 87 ? 19.596 4.299 -26.735 1.00 80.25 87 PHE A CA 1
ATOM 663 C C . PHE A 1 87 ? 20.994 4.739 -27.197 1.00 80.25 87 PHE A C 1
ATOM 665 O O . PHE A 1 87 ? 21.456 4.279 -28.236 1.00 80.25 87 PHE A O 1
ATOM 672 N N . GLU A 1 88 ? 21.666 5.609 -26.440 1.00 82.94 88 GLU A N 1
ATOM 673 C CA . GLU A 1 88 ? 22.994 6.128 -26.796 1.00 82.94 88 GLU A CA 1
ATOM 674 C C . GLU A 1 88 ? 24.126 5.139 -26.481 1.00 82.94 88 GLU A C 1
ATOM 676 O O . GLU A 1 88 ? 25.062 5.027 -27.266 1.00 82.94 88 GLU A O 1
ATOM 681 N N . ASN A 1 89 ? 24.049 4.408 -25.362 1.00 80.88 89 ASN A N 1
ATOM 682 C CA . ASN A 1 89 ? 25.189 3.633 -24.849 1.00 80.88 89 ASN A CA 1
ATOM 683 C C . ASN A 1 89 ? 24.970 2.114 -24.867 1.00 80.88 89 ASN A C 1
ATOM 685 O O . ASN A 1 89 ? 25.930 1.349 -24.952 1.00 80.88 89 ASN A O 1
ATOM 689 N N . VAL A 1 90 ? 23.720 1.662 -24.758 1.00 78.38 90 VAL A N 1
ATOM 690 C CA . VAL A 1 90 ? 23.394 0.245 -24.532 1.00 78.38 90 VAL A CA 1
ATOM 691 C C . VAL A 1 90 ? 22.859 -0.410 -25.802 1.00 78.38 90 VAL A C 1
ATOM 693 O O . VAL A 1 90 ? 23.351 -1.452 -26.212 1.00 78.38 90 VAL A O 1
ATOM 696 N N . LEU A 1 91 ? 21.905 0.219 -26.487 1.00 79.44 91 LEU A N 1
ATOM 697 C CA . LEU A 1 91 ? 21.344 -0.306 -27.732 1.00 79.44 91 LEU A CA 1
ATOM 698 C C . LEU A 1 91 ? 22.399 -0.579 -28.827 1.00 79.44 91 LEU A C 1
ATOM 700 O O . LEU A 1 91 ? 22.265 -1.594 -29.503 1.00 79.44 91 LEU A O 1
ATOM 704 N N . PRO A 1 92 ? 23.455 0.244 -29.009 1.00 79.19 92 PRO A N 1
ATOM 705 C CA . PRO A 1 92 ? 24.473 -0.024 -30.029 1.00 79.19 92 PRO A CA 1
ATOM 706 C C . PRO A 1 92 ? 25.345 -1.252 -29.740 1.00 79.19 92 PRO A C 1
ATOM 708 O O . PRO A 1 92 ? 25.965 -1.780 -30.658 1.00 79.19 92 PRO A O 1
ATOM 711 N N . SER A 1 93 ? 25.428 -1.674 -28.475 1.00 74.94 93 SER A N 1
ATOM 712 C CA . SER A 1 93 ? 26.299 -2.762 -28.013 1.00 74.94 93 SER A CA 1
ATOM 713 C C . SER A 1 93 ? 25.546 -4.062 -27.714 1.00 74.94 93 SER A C 1
ATOM 715 O O . SER A 1 93 ? 26.175 -5.100 -27.519 1.00 74.94 93 SER A O 1
ATOM 717 N N . VAL A 1 94 ? 24.212 -4.024 -27.692 1.00 75.81 94 VAL A N 1
ATOM 718 C CA . VAL A 1 94 ? 23.356 -5.174 -27.389 1.00 75.81 94 VAL A CA 1
ATOM 719 C C . VAL A 1 94 ? 22.836 -5.798 -28.680 1.00 75.81 94 VAL A C 1
ATOM 721 O O . VAL A 1 94 ? 22.294 -5.118 -29.550 1.00 75.81 94 VAL A O 1
ATOM 724 N N . GLU A 1 95 ? 22.967 -7.119 -28.793 1.00 75.81 95 GLU A N 1
ATOM 725 C CA . GLU A 1 95 ? 22.331 -7.874 -29.872 1.00 75.81 95 GLU A CA 1
ATOM 726 C C . GLU A 1 95 ? 20.810 -7.697 -29.816 1.00 75.81 95 GLU A C 1
ATOM 728 O O . GLU A 1 95 ? 20.206 -7.736 -28.742 1.00 75.81 95 GLU A O 1
ATOM 733 N N . LEU A 1 96 ? 20.183 -7.515 -30.982 1.00 76.00 96 LEU A N 1
ATOM 734 C CA . LEU A 1 96 ? 18.751 -7.223 -31.130 1.00 76.00 96 LEU A CA 1
ATOM 735 C C . LEU A 1 96 ? 17.861 -8.458 -30.898 1.00 76.00 96 LEU A C 1
ATOM 737 O O . LEU A 1 96 ? 16.912 -8.717 -31.634 1.00 76.00 96 LEU A O 1
ATOM 741 N N . GLU A 1 97 ? 18.167 -9.220 -29.858 1.00 78.69 97 GLU A N 1
ATOM 742 C CA . GLU A 1 97 ? 17.347 -10.304 -29.345 1.00 78.69 97 GLU A CA 1
ATOM 743 C C . GLU A 1 97 ? 16.510 -9.792 -28.173 1.00 78.69 97 GLU A C 1
ATOM 745 O O . GLU A 1 97 ? 16.987 -9.062 -27.298 1.00 78.69 97 GLU A O 1
ATOM 750 N N . VAL A 1 98 ? 15.241 -10.199 -28.138 1.00 73.44 98 VAL A N 1
ATOM 751 C CA . VAL A 1 98 ? 14.256 -9.715 -27.160 1.00 73.44 98 VAL A CA 1
ATOM 752 C C . VAL A 1 98 ? 14.725 -9.931 -25.718 1.00 73.44 98 VAL A C 1
ATOM 754 O O . VAL A 1 98 ? 14.571 -9.040 -24.884 1.00 73.44 98 VAL A O 1
ATOM 757 N N . GLU A 1 99 ? 15.326 -11.083 -25.417 1.00 74.69 99 GLU A N 1
ATOM 758 C CA . GLU A 1 99 ? 15.810 -11.405 -24.070 1.00 74.69 99 GLU A CA 1
ATOM 759 C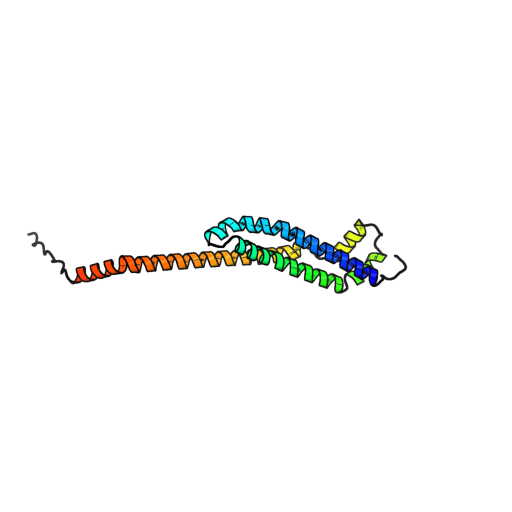 C . GLU A 1 99 ? 16.984 -10.517 -23.643 1.00 74.69 99 GLU A C 1
ATOM 761 O O . GLU A 1 99 ? 16.987 -9.995 -22.525 1.00 74.69 99 GLU A O 1
ATOM 766 N N . LYS A 1 100 ? 17.933 -10.266 -24.551 1.00 72.94 100 LYS A N 1
ATOM 767 C CA . LYS A 1 100 ? 19.113 -9.430 -24.293 1.00 72.94 100 LYS A CA 1
ATOM 768 C C . LYS A 1 100 ? 18.733 -7.962 -24.113 1.00 72.94 100 LYS A C 1
ATOM 770 O O . LYS A 1 100 ? 19.187 -7.322 -23.164 1.00 72.94 100 LYS A O 1
ATOM 775 N N . LEU A 1 101 ? 17.816 -7.452 -24.937 1.00 72.19 101 LEU A N 1
ATOM 776 C CA . LEU A 1 101 ? 17.246 -6.110 -24.776 1.00 72.19 101 LEU A CA 1
ATOM 777 C C . LEU A 1 101 ? 16.458 -5.980 -23.466 1.00 72.19 101 LEU A C 1
ATOM 779 O O . LEU A 1 101 ? 16.589 -4.980 -22.760 1.00 72.19 101 LEU A O 1
ATOM 783 N N . ALA A 1 102 ? 15.675 -6.996 -23.098 1.00 73.62 102 ALA A N 1
ATOM 784 C CA . ALA A 1 102 ? 14.948 -7.004 -21.833 1.00 73.62 102 ALA A CA 1
ATOM 785 C C . ALA A 1 102 ? 15.898 -7.009 -20.626 1.00 73.62 102 ALA A C 1
ATOM 787 O O . ALA A 1 102 ? 15.636 -6.315 -19.643 1.00 73.62 102 ALA A O 1
ATOM 788 N N . GLN A 1 103 ? 17.002 -7.753 -20.688 1.00 71.88 103 GLN A N 1
ATOM 789 C CA . GLN A 1 103 ? 18.008 -7.787 -19.629 1.00 71.88 103 GLN A CA 1
ATOM 790 C C . GLN A 1 103 ? 18.764 -6.459 -19.515 1.00 71.88 103 GLN A C 1
ATOM 792 O O . GLN A 1 103 ? 18.928 -5.938 -18.413 1.00 71.88 103 GLN A O 1
ATOM 797 N N . ALA A 1 104 ? 19.123 -5.854 -20.643 1.00 69.69 104 ALA A N 1
ATOM 798 C CA . ALA A 1 104 ? 19.745 -4.537 -20.701 1.00 69.69 104 ALA A CA 1
ATOM 799 C C . ALA A 1 104 ? 18.822 -3.406 -20.199 1.00 69.69 104 ALA A C 1
ATOM 801 O O . ALA A 1 104 ? 19.274 -2.456 -19.571 1.00 69.69 104 ALA A O 1
ATOM 802 N N . LEU A 1 105 ? 17.508 -3.517 -20.412 1.00 71.25 105 LEU A N 1
ATOM 803 C CA . LEU A 1 105 ? 16.523 -2.589 -19.842 1.00 71.25 105 LEU A CA 1
ATOM 804 C C . LEU A 1 105 ? 16.273 -2.824 -18.343 1.00 71.25 105 LEU A C 1
ATOM 806 O O . LEU A 1 105 ? 15.807 -1.913 -17.656 1.00 71.25 105 LEU A O 1
ATOM 810 N N . ARG A 1 106 ? 16.557 -4.027 -17.825 1.00 69.75 106 ARG A N 1
ATOM 811 C CA . ARG A 1 106 ? 16.451 -4.344 -16.392 1.00 69.75 106 ARG A CA 1
ATOM 812 C C . ARG A 1 106 ? 17.591 -3.746 -15.579 1.00 69.75 106 ARG A C 1
ATOM 814 O O . ARG A 1 106 ? 17.324 -3.309 -14.473 1.00 69.75 106 ARG A O 1
ATOM 821 N N . THR A 1 107 ? 18.815 -3.675 -16.103 1.00 62.75 107 THR A N 1
ATOM 822 C CA . THR A 1 107 ? 19.965 -3.090 -15.377 1.00 62.75 107 THR A CA 1
ATOM 823 C C . THR A 1 107 ? 19.828 -1.585 -15.144 1.00 62.75 107 THR A C 1
ATOM 825 O O . THR A 1 107 ? 20.446 -1.035 -14.239 1.00 62.75 107 THR A O 1
ATOM 828 N N . VAL A 1 108 ? 18.985 -0.918 -15.933 1.00 60.78 108 VAL A N 1
ATOM 829 C CA . VAL A 1 108 ? 18.618 0.495 -15.762 1.00 60.78 108 VAL A CA 1
ATOM 830 C C . VAL A 1 108 ? 17.592 0.689 -14.631 1.00 60.78 108 VAL A C 1
ATOM 832 O O . VAL A 1 108 ? 17.345 1.817 -14.209 1.00 60.78 108 VAL A O 1
ATOM 835 N N . ARG A 1 109 ? 16.991 -0.395 -14.125 1.00 62.88 109 ARG A N 1
ATOM 836 C CA . ARG A 1 109 ? 15.966 -0.368 -13.078 1.00 62.88 109 ARG A CA 1
ATOM 837 C C . ARG A 1 109 ? 16.520 -0.918 -11.770 1.00 62.88 109 ARG A C 1
ATOM 839 O O . ARG A 1 109 ? 17.185 -1.949 -11.752 1.00 62.88 109 ARG A O 1
ATOM 846 N N . VAL A 1 110 ? 16.190 -0.245 -10.675 1.00 62.00 110 VAL A N 1
ATOM 847 C CA . VAL A 1 110 ? 16.415 -0.764 -9.324 1.00 62.00 110 VAL A CA 1
ATOM 848 C C . VAL A 1 110 ? 15.476 -1.950 -9.078 1.00 62.00 110 VAL A C 1
ATOM 850 O O . VAL A 1 110 ? 14.395 -2.009 -9.675 1.00 62.00 110 VAL A O 1
ATOM 853 N N . ASP A 1 111 ? 15.902 -2.910 -8.249 1.00 68.38 111 ASP A N 1
ATOM 854 C CA . ASP A 1 111 ? 15.104 -4.081 -7.874 1.00 68.38 111 ASP A CA 1
ATOM 855 C C . ASP A 1 111 ? 13.717 -3.641 -7.356 1.00 68.38 111 ASP A C 1
ATOM 857 O O . ASP A 1 111 ? 13.613 -3.115 -6.243 1.00 68.38 111 ASP A O 1
ATOM 861 N N . PRO A 1 112 ? 12.639 -3.872 -8.134 1.00 67.25 112 PRO A N 1
ATOM 862 C CA . PRO A 1 112 ? 11.292 -3.441 -7.776 1.00 67.25 112 PRO A CA 1
ATOM 863 C C . PRO A 1 112 ? 10.828 -4.057 -6.467 1.00 67.25 112 PRO A C 1
ATOM 865 O O . PRO A 1 112 ? 10.035 -3.468 -5.744 1.00 67.25 112 PRO A O 1
ATOM 868 N N . VAL A 1 113 ? 11.283 -5.278 -6.183 1.00 68.81 113 VAL A N 1
ATOM 869 C CA . VAL A 1 113 ? 10.850 -6.015 -5.006 1.00 68.81 113 VAL A CA 1
ATOM 870 C C . VAL A 1 113 ? 11.473 -5.402 -3.762 1.00 68.81 113 VAL A C 1
ATOM 872 O O . VAL A 1 113 ? 10.772 -5.243 -2.770 1.00 68.81 113 VAL A O 1
ATOM 875 N N . ALA A 1 114 ? 12.752 -5.034 -3.814 1.00 70.94 114 ALA A N 1
ATOM 876 C CA . ALA A 1 114 ? 13.436 -4.406 -2.692 1.00 70.94 114 ALA A CA 1
ATOM 877 C C . ALA A 1 114 ? 12.879 -3.005 -2.384 1.00 70.94 114 ALA A C 1
ATOM 879 O O . ALA A 1 114 ? 12.580 -2.724 -1.226 1.00 70.94 114 ALA A O 1
ATOM 880 N N . GLU A 1 115 ? 12.672 -2.157 -3.399 1.00 74.44 115 GLU A N 1
ATOM 881 C CA . GLU A 1 115 ? 12.156 -0.792 -3.191 1.00 74.44 115 GLU A CA 1
ATOM 882 C C . GLU A 1 115 ? 10.703 -0.780 -2.710 1.00 74.44 115 GLU A C 1
ATOM 884 O O . GLU A 1 115 ? 10.341 -0.032 -1.803 1.00 74.44 115 GLU A O 1
ATOM 889 N N . LEU A 1 116 ? 9.854 -1.621 -3.307 1.00 80.88 116 LEU A N 1
ATOM 890 C CA . LEU A 1 116 ? 8.424 -1.597 -3.022 1.00 80.88 116 LEU A CA 1
ATOM 891 C C . LEU A 1 116 ? 8.076 -2.315 -1.715 1.00 80.88 116 LEU A C 1
ATOM 893 O O . LEU A 1 116 ? 7.065 -1.996 -1.093 1.00 80.88 116 LEU A O 1
ATOM 897 N N . ARG A 1 117 ? 8.886 -3.300 -1.303 1.00 81.69 117 ARG A N 1
ATOM 898 C CA . ARG A 1 117 ? 8.621 -4.094 -0.099 1.00 81.69 117 ARG A CA 1
ATOM 899 C C . ARG A 1 117 ? 8.609 -3.225 1.150 1.00 81.69 117 ARG A C 1
ATOM 901 O O . ARG A 1 117 ? 7.623 -3.286 1.868 1.00 81.69 117 ARG A O 1
ATOM 908 N N . SER A 1 118 ? 9.641 -2.407 1.369 1.00 82.88 118 SER A N 1
ATOM 909 C CA . SER A 1 118 ? 9.709 -1.550 2.563 1.00 82.88 118 SER A CA 1
ATOM 910 C C . SER A 1 118 ? 8.514 -0.604 2.626 1.00 82.88 118 SER A C 1
ATOM 912 O O . SER A 1 118 ? 7.814 -0.572 3.628 1.00 82.88 118 SER A O 1
ATOM 914 N N . ALA A 1 119 ? 8.218 0.094 1.525 1.00 83.31 119 ALA A N 1
ATOM 915 C CA . ALA A 1 119 ? 7.114 1.048 1.485 1.00 83.31 119 ALA A CA 1
ATOM 916 C C . ALA A 1 119 ? 5.748 0.382 1.738 1.00 83.31 119 ALA A C 1
ATOM 918 O O . ALA A 1 119 ? 4.921 0.920 2.467 1.00 83.31 119 ALA A O 1
ATOM 919 N N . LEU A 1 120 ? 5.513 -0.810 1.175 1.00 82.12 120 LEU A N 1
ATOM 920 C CA . LEU A 1 120 ? 4.290 -1.569 1.445 1.00 82.12 120 LEU A CA 1
ATOM 921 C C . LEU A 1 120 ? 4.227 -2.083 2.886 1.00 82.12 120 LEU A C 1
ATOM 923 O O . LEU A 1 120 ? 3.155 -2.071 3.483 1.00 82.12 120 LEU A O 1
ATOM 927 N N . GLU A 1 121 ? 5.341 -2.560 3.439 1.00 86.06 121 GLU A N 1
ATOM 928 C CA . GLU A 1 121 ? 5.404 -3.024 4.826 1.00 86.06 121 GLU A CA 1
ATOM 929 C C . GLU A 1 121 ? 5.133 -1.884 5.806 1.00 86.06 121 GLU A C 1
ATOM 931 O O . GLU A 1 121 ? 4.360 -2.071 6.743 1.00 86.06 121 GLU A O 1
ATOM 936 N N . ASP A 1 122 ? 5.710 -0.709 5.569 1.00 86.38 122 ASP A N 1
ATOM 937 C CA . ASP A 1 122 ? 5.527 0.465 6.416 1.00 86.38 122 ASP A CA 1
ATOM 938 C C . ASP A 1 122 ? 4.078 0.970 6.360 1.00 86.38 122 ASP A C 1
ATOM 940 O O . ASP A 1 122 ? 3.453 1.111 7.410 1.00 86.38 122 ASP A O 1
ATOM 944 N N . SER A 1 123 ? 3.484 1.120 5.168 1.00 82.50 123 SER A N 1
ATOM 945 C CA . SER A 1 123 ? 2.074 1.530 5.045 1.00 82.50 123 SER A CA 1
ATOM 946 C C . SER A 1 123 ? 1.094 0.510 5.634 1.00 82.50 123 SER A C 1
ATOM 948 O O . SER A 1 123 ? 0.077 0.886 6.218 1.00 82.50 123 SER A O 1
ATOM 950 N N . LEU A 1 124 ? 1.370 -0.794 5.511 1.00 85.06 124 LEU A N 1
ATOM 951 C CA . LEU A 1 124 ? 0.540 -1.822 6.148 1.00 85.06 124 LEU A CA 1
ATOM 952 C C . LEU A 1 124 ? 0.719 -1.847 7.669 1.00 85.06 124 LEU A C 1
ATOM 954 O O . LEU A 1 124 ? -0.248 -2.108 8.384 1.00 85.06 124 LEU A O 1
ATOM 958 N N . ARG A 1 125 ? 1.925 -1.566 8.171 1.00 89.19 125 ARG A N 1
ATOM 959 C CA . ARG A 1 125 ? 2.198 -1.442 9.608 1.00 89.19 125 ARG A CA 1
ATOM 960 C C . ARG A 1 125 ? 1.491 -0.230 10.203 1.00 89.19 125 ARG A C 1
ATOM 962 O O . ARG A 1 125 ? 0.921 -0.348 11.279 1.00 89.19 125 ARG A O 1
ATOM 969 N N . GLU A 1 126 ? 1.487 0.897 9.502 1.00 88.94 126 GLU A N 1
ATOM 970 C CA . GLU A 1 126 ? 0.758 2.098 9.912 1.00 88.94 126 GLU A CA 1
ATOM 971 C C . GLU A 1 126 ? -0.752 1.844 9.958 1.00 88.94 126 GLU A C 1
ATOM 973 O O . GLU A 1 126 ? -1.396 2.143 10.961 1.00 88.94 126 GLU A O 1
ATOM 978 N N . LEU A 1 127 ? -1.304 1.178 8.937 1.00 85.25 127 LEU A N 1
ATOM 979 C CA . LEU A 1 127 ? -2.711 0.769 8.937 1.00 85.25 127 LEU A CA 1
ATOM 980 C C . LEU A 1 127 ? -3.054 -0.133 10.135 1.00 85.25 127 LEU A C 1
ATOM 982 O O . LEU A 1 127 ? -4.108 0.032 10.748 1.00 85.25 127 LEU A O 1
ATOM 986 N N . LEU A 1 128 ? -2.183 -1.091 10.462 1.00 87.56 128 LEU A N 1
ATOM 987 C CA . LEU A 1 128 ? -2.349 -1.947 11.638 1.00 87.56 128 LEU A CA 1
ATOM 988 C C . LEU A 1 128 ? -2.304 -1.139 12.939 1.00 87.56 128 LEU A C 1
ATOM 990 O O . LEU A 1 128 ? -3.172 -1.324 13.785 1.00 87.56 128 LEU A O 1
ATOM 994 N N . ALA A 1 129 ? -1.353 -0.212 13.069 1.00 87.88 129 ALA A N 1
ATOM 995 C CA . ALA A 1 129 ? -1.241 0.650 14.240 1.00 87.88 129 ALA A CA 1
ATOM 996 C C . ALA A 1 129 ? -2.507 1.495 14.448 1.00 87.88 129 ALA A C 1
ATOM 998 O O . ALA A 1 129 ? -3.005 1.574 15.566 1.00 87.88 129 ALA A O 1
ATOM 999 N N . THR A 1 130 ? -3.094 2.038 13.375 1.00 87.75 130 THR A N 1
ATOM 1000 C CA . THR A 1 130 ? -4.378 2.754 13.456 1.00 87.75 130 THR A CA 1
ATOM 1001 C C . THR A 1 130 ? -5.497 1.858 13.991 1.00 87.75 130 THR A C 1
ATOM 1003 O O . THR A 1 130 ? -6.285 2.290 14.829 1.00 87.75 130 THR A O 1
ATOM 1006 N N . PHE A 1 131 ? -5.573 0.599 13.548 1.00 85.94 131 PHE A N 1
ATOM 1007 C CA . PHE A 1 131 ? -6.575 -0.335 14.065 1.00 85.94 131 PHE A CA 1
ATOM 1008 C C . PHE A 1 131 ? -6.343 -0.703 15.536 1.00 85.94 131 PHE A C 1
ATOM 1010 O O . PHE A 1 131 ? -7.307 -0.817 16.294 1.00 85.94 131 PHE A O 1
ATOM 1017 N N . ASP A 1 132 ? -5.089 -0.859 15.956 1.00 85.44 132 ASP A N 1
ATOM 1018 C CA . ASP A 1 132 ? -4.741 -1.126 17.355 1.00 85.44 132 ASP A CA 1
ATOM 1019 C C . ASP A 1 132 ? -5.058 0.073 18.266 1.00 85.44 132 ASP A C 1
ATOM 1021 O O . ASP A 1 132 ? -5.540 -0.104 19.392 1.00 85.44 132 ASP A O 1
ATOM 1025 N N . GLU A 1 133 ? -4.851 1.296 17.778 1.00 88.25 133 GLU A N 1
ATOM 1026 C CA . GLU A 1 133 ? -5.239 2.530 18.464 1.00 88.25 133 GLU A CA 1
ATOM 1027 C C . GLU A 1 133 ? -6.762 2.646 18.598 1.00 88.25 133 GLU A C 1
ATOM 1029 O O . GLU A 1 133 ? -7.260 2.834 19.709 1.00 88.25 133 GLU A O 1
ATOM 1034 N N . GLU A 1 134 ? -7.518 2.445 17.512 1.00 87.00 134 GLU A N 1
ATOM 1035 C CA . GLU A 1 134 ? -8.991 2.448 17.526 1.00 87.00 134 GLU A CA 1
ATOM 1036 C C . GLU A 1 134 ? -9.544 1.376 18.474 1.00 87.00 134 GLU A C 1
ATOM 1038 O O . GLU A 1 134 ? -10.443 1.639 19.274 1.00 87.00 134 GLU A O 1
ATOM 1043 N N . ARG A 1 135 ? -8.960 0.173 18.459 1.00 86.44 135 ARG A N 1
ATOM 1044 C CA . ARG A 1 135 ? -9.305 -0.899 19.400 1.00 86.44 135 ARG A CA 1
ATOM 1045 C C . ARG A 1 135 ? -9.089 -0.464 20.849 1.00 86.44 135 ARG A C 1
ATOM 1047 O O . ARG A 1 135 ? -9.938 -0.719 21.705 1.00 86.44 135 ARG A O 1
ATOM 1054 N N . SER A 1 136 ? -7.940 0.144 21.131 1.00 86.00 136 SER A N 1
ATOM 1055 C CA . SER A 1 136 ? -7.574 0.590 22.478 1.00 86.00 136 SER A CA 1
ATOM 1056 C C . SER A 1 136 ? -8.514 1.691 22.963 1.00 86.00 136 SER A C 1
ATOM 1058 O O . SER A 1 136 ? -8.996 1.635 24.095 1.00 86.00 136 SER A O 1
ATOM 1060 N N . GLN A 1 137 ? -8.843 2.634 22.083 1.00 88.12 137 GLN A N 1
ATOM 1061 C CA . GLN A 1 137 ? -9.781 3.711 22.357 1.00 88.12 137 GLN A CA 1
ATOM 1062 C C . GLN A 1 137 ? -11.193 3.174 22.633 1.00 88.12 137 GLN A C 1
ATOM 1064 O O . GLN A 1 137 ? -11.774 3.493 23.671 1.00 88.12 137 GLN A O 1
ATOM 1069 N N . ASN A 1 138 ? -11.698 2.263 21.797 1.00 86.38 138 ASN A N 1
ATOM 1070 C CA . ASN A 1 138 ? -12.996 1.615 22.003 1.00 86.38 138 ASN A CA 1
ATOM 1071 C C . ASN A 1 138 ? -13.059 0.863 23.345 1.00 86.38 138 ASN A C 1
ATOM 1073 O O . ASN A 1 138 ? -14.083 0.882 24.028 1.00 86.38 138 ASN A O 1
ATOM 1077 N N . ALA A 1 139 ? -11.963 0.219 23.763 1.00 84.19 139 ALA A N 1
ATOM 1078 C CA . ALA A 1 139 ? -11.893 -0.464 25.055 1.00 84.19 139 ALA A CA 1
ATOM 1079 C C . ALA A 1 139 ? -11.942 0.513 26.245 1.00 84.19 139 ALA A C 1
ATOM 1081 O O . ALA A 1 139 ? -12.593 0.225 27.255 1.00 84.19 139 ALA A O 1
ATOM 1082 N N . ILE A 1 140 ? -11.279 1.670 26.132 1.00 88.88 140 ILE A N 1
ATOM 1083 C CA . ILE A 1 140 ? -11.326 2.739 27.140 1.00 88.88 140 ILE A CA 1
ATOM 1084 C C . ILE A 1 140 ? -12.748 3.299 27.245 1.00 88.88 140 ILE A C 1
ATOM 1086 O O . ILE A 1 140 ? -13.288 3.405 28.348 1.00 88.88 140 ILE A O 1
ATOM 1090 N N . GLU A 1 141 ? -13.379 3.597 26.111 1.00 87.94 141 GLU A N 1
ATOM 1091 C CA . GLU A 1 141 ? -14.736 4.144 26.053 1.00 87.94 141 GLU A CA 1
ATOM 1092 C C . GLU A 1 141 ? -15.775 3.165 26.606 1.00 87.94 141 GLU A C 1
ATOM 1094 O O . GLU A 1 141 ? -16.608 3.549 27.429 1.00 87.94 141 GLU A O 1
ATOM 1099 N N . ALA A 1 142 ? -15.680 1.880 26.253 1.00 84.00 142 ALA A N 1
ATOM 1100 C CA . ALA A 1 142 ? -16.551 0.843 26.799 1.00 84.00 142 ALA A CA 1
ATOM 1101 C C . ALA A 1 142 ? -16.422 0.735 28.328 1.00 84.00 142 ALA A C 1
ATOM 1103 O O . ALA A 1 142 ? -17.423 0.599 29.037 1.00 84.00 142 ALA A O 1
ATOM 1104 N N . ARG A 1 143 ? -15.199 0.843 28.863 1.00 84.88 143 ARG A N 1
ATOM 1105 C CA . ARG A 1 143 ? -14.962 0.821 30.311 1.00 84.88 143 ARG A CA 1
ATOM 1106 C C . ARG A 1 143 ? -15.539 2.053 31.006 1.00 84.88 143 ARG A C 1
ATOM 1108 O O . ARG A 1 143 ? -16.197 1.903 32.034 1.00 84.88 143 ARG A O 1
ATOM 1115 N N . ALA A 1 144 ? -15.345 3.240 30.436 1.00 87.94 144 ALA A N 1
ATOM 1116 C CA . ALA A 1 144 ? -15.916 4.478 30.961 1.00 87.94 144 ALA A CA 1
ATOM 1117 C C . ALA A 1 144 ? -17.457 4.450 30.942 1.00 87.94 144 ALA A C 1
ATOM 1119 O O . ALA A 1 144 ? -18.099 4.867 31.908 1.00 87.94 144 ALA A O 1
ATOM 1120 N N . ALA A 1 145 ? -18.065 3.896 29.888 1.00 86.56 145 ALA A N 1
ATOM 1121 C CA . ALA A 1 145 ? -19.513 3.730 29.786 1.00 86.56 145 ALA A CA 1
ATOM 1122 C C . ALA A 1 145 ? -20.068 2.759 30.845 1.00 86.56 145 ALA A C 1
ATOM 1124 O O . ALA A 1 145 ? -21.095 3.042 31.472 1.00 86.56 145 ALA A O 1
ATOM 1125 N N . LEU A 1 146 ? -19.376 1.641 31.095 1.00 83.94 146 LEU A N 1
ATOM 1126 C CA . LEU A 1 146 ? -19.727 0.700 32.164 1.00 83.94 146 LEU A CA 1
ATOM 1127 C C . LEU A 1 146 ? -19.633 1.351 33.547 1.00 83.94 146 LEU A C 1
ATOM 1129 O O . LEU A 1 146 ? -20.536 1.183 34.365 1.00 83.94 146 LEU A O 1
ATOM 1133 N N . GLU A 1 147 ? -18.572 2.114 33.807 1.00 86.81 147 GLU A N 1
ATOM 1134 C CA . GLU A 1 147 ? -18.385 2.820 35.076 1.00 86.81 147 GLU A CA 1
ATOM 1135 C C . GLU A 1 147 ? -19.449 3.902 35.294 1.00 86.81 147 GLU A C 1
ATOM 1137 O O . GLU A 1 147 ? -20.030 3.987 36.378 1.00 86.81 147 GLU A O 1
ATOM 1142 N N . SER A 1 148 ? -19.780 4.662 34.248 1.00 84.88 148 SER A N 1
ATOM 1143 C CA . SER A 1 148 ? -20.876 5.634 34.269 1.00 84.88 148 SER A CA 1
ATOM 1144 C C . SER A 1 148 ? -22.214 4.960 34.586 1.00 84.88 148 SER A C 1
ATOM 1146 O O . SER A 1 148 ? -22.895 5.349 35.534 1.00 84.88 148 SER A O 1
ATOM 1148 N N . THR A 1 149 ? -22.537 3.864 33.892 1.00 80.69 149 THR A N 1
ATOM 1149 C CA . THR A 1 149 ? -23.768 3.094 34.127 1.00 80.69 149 THR A CA 1
ATOM 1150 C C . THR A 1 149 ? -23.816 2.536 35.551 1.00 80.69 149 THR A C 1
ATOM 1152 O O . THR A 1 149 ? -24.834 2.648 36.234 1.00 80.69 149 THR A O 1
ATOM 1155 N N . ALA A 1 150 ? -22.708 1.983 36.049 1.00 74.50 150 ALA A N 1
ATOM 1156 C CA . ALA A 1 150 ? -22.612 1.483 37.417 1.00 74.50 150 ALA A CA 1
ATOM 1157 C C . ALA A 1 150 ? -22.755 2.605 38.461 1.00 74.50 150 ALA A C 1
ATOM 1159 O O . ALA A 1 150 ? -23.350 2.389 39.520 1.00 74.50 150 ALA A O 1
ATOM 1160 N N . SER A 1 151 ? -22.239 3.802 38.176 1.00 78.88 151 SER A N 1
ATOM 1161 C CA . SER A 1 151 ? -22.423 4.990 39.014 1.00 78.88 151 SER A CA 1
ATOM 1162 C C . SER A 1 151 ? -23.886 5.438 39.036 1.00 78.88 151 SER A C 1
ATOM 1164 O O . SER A 1 151 ? -24.442 5.650 40.110 1.00 78.88 151 SER A O 1
ATOM 1166 N N . THR A 1 152 ? -24.564 5.483 37.888 1.00 83.38 152 THR A N 1
ATOM 1167 C CA . THR A 1 152 ? -25.987 5.848 37.806 1.00 83.38 152 THR A CA 1
ATOM 1168 C C . THR A 1 152 ? -26.895 4.826 38.493 1.00 83.38 152 THR A C 1
ATOM 1170 O O . THR A 1 152 ? -27.807 5.210 39.220 1.00 83.38 152 THR A O 1
ATOM 1173 N N . VAL A 1 153 ? -26.644 3.527 38.302 1.00 80.38 153 VAL A N 1
ATOM 1174 C CA . VAL A 1 153 ? -27.495 2.450 38.839 1.00 80.38 153 VAL A CA 1
ATOM 1175 C C . VAL A 1 153 ? -27.244 2.214 40.330 1.00 80.38 153 VAL A C 1
ATOM 1177 O O . VAL A 1 153 ? -28.187 2.116 41.114 1.00 80.38 153 VAL A O 1
ATOM 1180 N N . PHE A 1 154 ? -25.979 2.137 40.755 1.00 71.00 154 PHE A N 1
ATOM 1181 C CA . PHE A 1 154 ? -25.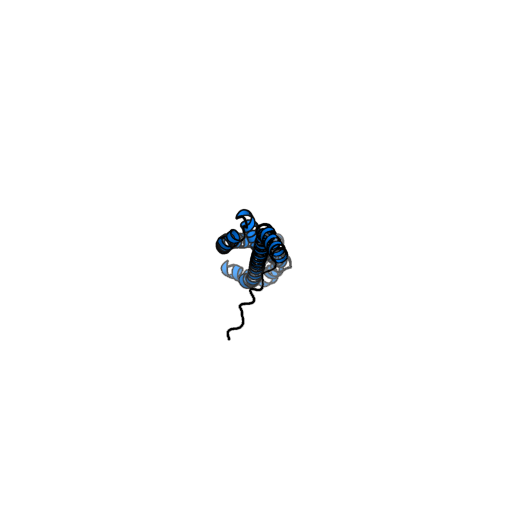625 1.786 42.136 1.00 71.00 154 PHE A CA 1
ATOM 1182 C C . PHE A 1 154 ? -25.243 2.987 43.006 1.00 71.00 154 PHE A C 1
ATOM 1184 O O . PHE A 1 154 ? -25.095 2.832 44.220 1.00 71.00 154 PHE A O 1
ATOM 1191 N N . GLY A 1 155 ? -25.068 4.175 42.428 1.00 74.06 155 GLY A N 1
ATOM 1192 C CA . GLY A 1 155 ? -24.802 5.415 43.160 1.00 74.06 155 GLY A CA 1
ATOM 1193 C C . GLY A 1 155 ? -25.920 5.778 44.139 1.00 74.06 155 GLY A C 1
ATOM 1194 O O . GLY A 1 155 ? -25.622 5.955 45.320 1.00 74.06 155 GLY A O 1
ATOM 1195 N N . PRO A 1 156 ? -27.201 5.790 43.721 1.00 78.50 156 PRO A N 1
ATOM 1196 C CA . PRO A 1 156 ? -28.322 6.059 44.622 1.00 78.50 156 PRO A CA 1
ATOM 1197 C C . PRO A 1 156 ? -28.409 5.060 45.783 1.00 78.50 156 PRO A C 1
ATOM 1199 O O . PRO A 1 156 ? -28.658 5.451 46.919 1.00 78.50 156 PRO A O 1
ATOM 1202 N N . LEU A 1 157 ? -28.130 3.777 45.528 1.00 74.06 157 LEU A N 1
ATOM 1203 C CA . LEU A 1 157 ? -28.126 2.733 46.559 1.00 74.06 157 LEU A CA 1
ATOM 1204 C C . LEU A 1 157 ? -26.968 2.899 47.554 1.00 74.06 157 LEU A C 1
ATOM 1206 O O . LEU A 1 157 ? -27.146 2.690 48.753 1.00 74.06 157 LEU A O 1
ATOM 1210 N N . ARG A 1 158 ? -25.784 3.309 47.080 1.00 73.94 158 ARG A N 1
ATOM 1211 C CA . ARG A 1 158 ? -24.644 3.645 47.946 1.00 73.94 158 ARG A CA 1
ATOM 1212 C C . ARG A 1 158 ? -24.919 4.889 48.792 1.00 73.94 158 ARG A C 1
ATOM 1214 O O . ARG A 1 158 ? -24.624 4.867 49.983 1.00 73.94 158 ARG A O 1
ATOM 1221 N N . ALA A 1 159 ? -25.522 5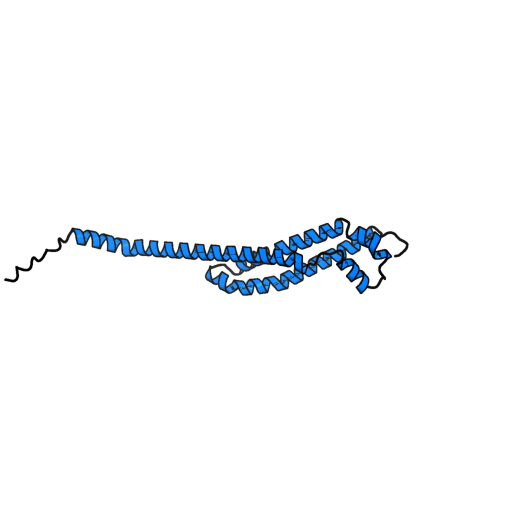.922 48.206 1.00 76.69 159 ALA A N 1
ATOM 1222 C CA . ALA A 1 159 ? -25.919 7.133 48.920 1.00 76.69 159 ALA A CA 1
ATOM 1223 C C . ALA A 1 159 ? -26.982 6.836 49.991 1.00 76.69 159 ALA A C 1
ATOM 1225 O O . ALA A 1 159 ? -26.825 7.238 51.140 1.00 76.69 159 ALA A O 1
ATOM 1226 N N . LEU A 1 160 ? -28.008 6.047 49.655 1.00 70.75 160 LEU A N 1
ATOM 1227 C CA . LEU A 1 160 ? -29.029 5.611 50.608 1.00 70.75 160 LEU A CA 1
ATOM 1228 C C . LEU A 1 160 ? -28.421 4.795 51.756 1.00 70.75 160 LEU A C 1
ATOM 1230 O O . LEU A 1 160 ? -28.749 5.030 52.914 1.00 70.75 160 LEU A O 1
ATOM 1234 N N . ARG A 1 161 ? -27.495 3.872 51.463 1.00 75.12 161 ARG A N 1
ATOM 1235 C CA . ARG A 1 161 ? -26.772 3.112 52.493 1.00 75.12 161 ARG A CA 1
ATOM 1236 C C . ARG A 1 161 ? -25.964 4.021 53.424 1.00 75.12 161 ARG A C 1
ATOM 1238 O O . ARG A 1 161 ? -25.938 3.751 54.618 1.00 75.12 161 ARG A O 1
ATOM 1245 N N . ALA A 1 162 ? -25.307 5.056 52.902 1.00 75.81 162 ALA A N 1
ATOM 1246 C CA . ALA A 1 162 ? -24.547 6.006 53.716 1.00 75.81 162 ALA A CA 1
ATOM 1247 C C . ALA A 1 162 ? -25.467 6.792 54.665 1.00 75.81 162 ALA A C 1
ATOM 1249 O O . ALA A 1 162 ? -25.221 6.816 55.866 1.00 75.81 162 ALA A O 1
ATOM 1250 N N . VAL A 1 163 ? -26.589 7.310 54.155 1.00 78.50 163 VAL A N 1
ATOM 1251 C CA . VAL A 1 163 ? -27.600 8.009 54.969 1.00 78.50 163 VAL A CA 1
ATOM 1252 C C . VAL A 1 163 ? -28.210 7.083 56.027 1.00 78.50 163 VAL A C 1
ATOM 1254 O O . VAL A 1 163 ? -28.376 7.479 57.176 1.00 78.50 163 VAL A O 1
ATOM 1257 N N . LEU A 1 164 ? -28.514 5.829 55.676 1.00 71.81 164 LEU A N 1
ATOM 1258 C CA . LEU A 1 164 ? -29.031 4.844 56.632 1.00 71.81 164 LEU A CA 1
ATOM 1259 C C . LEU A 1 164 ? -27.998 4.465 57.703 1.00 71.81 164 LEU A C 1
ATOM 1261 O O . LEU A 1 164 ? -28.375 4.245 58.850 1.00 71.81 164 LEU A O 1
ATOM 1265 N N . ALA A 1 165 ? -26.713 4.405 57.354 1.00 76.12 165 ALA A N 1
ATOM 1266 C CA . ALA A 1 165 ? -25.636 4.156 58.310 1.00 76.12 165 ALA A CA 1
ATOM 1267 C C . ALA A 1 165 ? -25.408 5.336 59.274 1.00 76.12 165 ALA A C 1
ATOM 1269 O O . ALA A 1 165 ? -24.969 5.115 60.397 1.00 76.12 165 ALA A O 1
ATOM 1270 N N . GLU A 1 166 ? -25.722 6.566 58.860 1.00 69.56 166 GLU A N 1
ATOM 1271 C CA . GLU A 1 166 ? -25.698 7.755 59.724 1.00 69.56 166 GLU A CA 1
ATOM 1272 C C . GLU A 1 166 ? -26.958 7.871 60.600 1.00 69.56 166 GLU A C 1
ATOM 1274 O O . GLU A 1 166 ? -26.875 8.284 61.755 1.00 69.56 166 GLU A O 1
ATOM 1279 N N . ALA A 1 167 ? -28.126 7.492 60.071 1.00 66.94 167 ALA A N 1
ATOM 1280 C CA . ALA A 1 167 ? -29.410 7.603 60.765 1.00 66.94 167 ALA A CA 1
ATOM 1281 C C . ALA A 1 167 ? -29.659 6.484 61.791 1.00 66.94 167 ALA A C 1
ATOM 1283 O O . ALA A 1 167 ? -30.431 6.671 62.733 1.00 66.94 167 ALA A O 1
ATOM 1284 N N . VAL A 1 168 ? -29.024 5.322 61.619 1.00 54.41 168 VAL A N 1
ATOM 1285 C CA . VAL A 1 168 ? -29.064 4.230 62.594 1.00 54.41 168 VAL A CA 1
ATOM 1286 C C . VAL A 1 168 ? -27.785 4.292 63.430 1.00 54.41 168 VAL A C 1
ATOM 1288 O O . VAL A 1 168 ? -26.747 3.812 62.971 1.00 54.41 168 VAL A O 1
ATOM 1291 N N . PRO A 1 169 ? -27.813 4.825 64.668 1.00 54.81 169 PRO A N 1
ATOM 1292 C CA . PRO A 1 169 ? -26.719 4.574 65.588 1.00 54.81 169 PRO A CA 1
ATOM 1293 C C . PRO A 1 169 ? -26.694 3.065 65.807 1.00 54.81 169 PRO A C 1
ATOM 1295 O O . PRO A 1 169 ? -27.666 2.499 66.307 1.00 54.81 169 PRO A O 1
ATOM 1298 N N . VAL A 1 170 ? -25.619 2.393 65.392 1.00 54.66 170 VAL A N 1
ATOM 1299 C CA . VAL A 1 170 ? -25.389 1.004 65.791 1.00 54.66 170 VAL A CA 1
ATOM 1300 C C . VAL A 1 170 ? -25.424 1.010 67.318 1.00 54.66 170 VAL A C 1
ATOM 1302 O O . VAL A 1 170 ? -24.558 1.651 67.921 1.00 54.66 170 VAL A O 1
ATOM 1305 N N . PRO A 1 171 ? -26.411 0.371 67.974 1.00 45.94 171 PRO A N 1
ATOM 1306 C CA . PRO A 1 171 ? -26.341 0.236 69.410 1.00 45.94 171 PRO A CA 1
ATOM 1307 C C . PRO A 1 171 ? -25.100 -0.606 69.678 1.00 45.94 171 PRO A C 1
ATOM 1309 O O . PRO A 1 171 ? -25.025 -1.772 69.289 1.00 45.94 171 PRO A O 1
ATOM 1312 N N . VAL A 1 172 ? -24.096 0.007 70.305 1.00 52.16 172 VAL A N 1
ATOM 1313 C CA . VAL A 1 172 ? -23.022 -0.736 70.949 1.00 52.16 172 VAL A CA 1
ATOM 1314 C C . VAL A 1 172 ? -23.719 -1.563 72.019 1.00 52.16 172 VAL A C 1
ATOM 1316 O O . VAL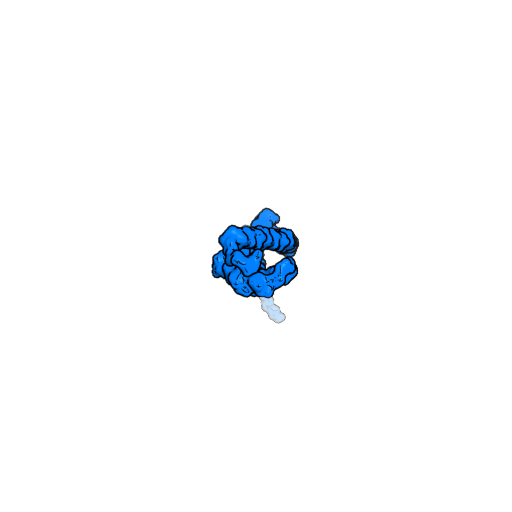 A 1 172 ? -24.050 -1.062 73.093 1.00 52.16 172 VAL A O 1
ATOM 1319 N N . VAL A 1 173 ? -24.019 -2.820 71.699 1.00 50.88 173 VAL A N 1
ATOM 1320 C CA . VAL A 1 173 ? -24.405 -3.804 72.701 1.00 50.88 173 VAL A CA 1
ATOM 1321 C C . VAL A 1 173 ? -23.148 -4.040 73.523 1.00 50.88 173 VAL A C 1
ATOM 1323 O O . VAL A 1 173 ? -22.292 -4.851 73.174 1.00 50.88 173 VAL A O 1
ATOM 1326 N N . VAL A 1 174 ? -23.007 -3.260 74.592 1.00 52.97 174 VAL A N 1
ATOM 1327 C CA . VAL A 1 174 ? -22.077 -3.551 75.675 1.00 52.97 174 VAL A CA 1
ATOM 1328 C C . VAL A 1 174 ? -22.611 -4.821 76.329 1.00 52.97 174 VAL A C 1
ATOM 1330 O O . VAL A 1 174 ? -23.525 -4.778 77.151 1.00 52.97 174 VAL A O 1
ATOM 1333 N N . GLY A 1 175 ? -22.101 -5.971 75.888 1.00 53.22 175 GLY A N 1
ATOM 1334 C CA . GLY A 1 175 ? -22.284 -7.222 76.613 1.00 53.22 175 GLY A CA 1
ATOM 1335 C C . GLY A 1 175 ? -21.734 -7.052 78.034 1.00 53.22 175 GLY A C 1
ATOM 1336 O O . GLY A 1 175 ? -20.695 -6.404 78.197 1.00 53.22 175 GLY A O 1
ATOM 1337 N N . PRO A 1 176 ? -22.425 -7.561 79.069 1.00 55.81 176 PRO A N 1
ATOM 1338 C CA . PRO A 1 176 ? -21.986 -7.391 80.448 1.00 55.81 176 PRO A CA 1
ATOM 1339 C C . PRO A 1 176 ? -20.604 -8.032 80.659 1.00 55.81 176 PRO A C 1
ATOM 1341 O O . PRO A 1 176 ? -20.269 -8.996 79.961 1.00 55.81 176 PRO A O 1
ATOM 1344 N N . PRO A 1 177 ? -19.795 -7.520 81.607 1.00 51.88 177 PRO A N 1
ATOM 1345 C CA . PRO A 1 177 ? -18.501 -8.110 81.911 1.00 51.88 177 PRO A CA 1
ATOM 1346 C C . PRO A 1 177 ? -18.717 -9.549 82.381 1.00 51.88 177 PRO A C 1
ATOM 1348 O O . PRO A 1 177 ? -19.512 -9.807 83.286 1.00 51.88 177 PRO A O 1
ATOM 1351 N N . ILE A 1 178 ? -18.022 -10.480 81.733 1.00 57.16 178 ILE A N 1
ATOM 1352 C CA . ILE A 1 178 ? -17.915 -11.858 82.201 1.00 57.16 178 ILE A CA 1
ATOM 1353 C C . ILE A 1 178 ? -17.122 -11.793 83.511 1.00 57.16 178 ILE A C 1
ATOM 1355 O O . ILE A 1 178 ? -15.963 -11.375 83.501 1.00 57.16 178 ILE A O 1
ATOM 1359 N N . ALA A 1 179 ? -17.799 -12.105 84.618 1.00 62.19 179 ALA A N 1
ATOM 1360 C CA . ALA A 1 179 ? -17.209 -12.273 85.944 1.00 62.19 179 ALA A CA 1
ATOM 1361 C C . ALA A 1 179 ? -16.456 -13.604 86.050 1.00 62.19 179 ALA A C 1
ATOM 1363 O O . ALA A 1 179 ? -16.889 -14.575 85.384 1.00 62.19 179 ALA A O 1
#

Foldseek 3Di:
DQPDQDDPVNLVVVLVVVLVVLVVVLVVVLVVQLVVLLVVCVVLCVVLPHDSVRSSVLSSCLSVVLSVVVSVVVSCLSVVCLSVCCRPPPVNPFDPDPVRSVVSNCVSDDDCCVSSVVSSVVSSVVSVVVSVVSVVVVVVVVVVVVVVVCCVPCVVVVVVVVVVPVVDDPPPPPDDDDD

Secondary structure (DSSP, 8-state):
-TTS---HHHHHHHHHHHHHHHHHHHHHHHHHHHHHHHHHHHHHHHHTT--HHHHHHHHHHHHHHHHHHHHHHHHHHIIIIIHHHIIIIITTTS-S-HHHHHHHHHHTS--HHHHHHHHHHHHHHHHHHHHHHHHHHHHHHHHHHHHHHHHHHHHHHHHHHHHHHHHS------PPP--